Protein AF-A0A3D2V143-F1 (afdb_monomer)

Secondary structure (DSSP, 8-state):
--HHHHHHHHHHHHHHHHHHHHHHHHHHHHHHHHHHHHHHHS-TTS-HHHHHHHHHHHHHHHHHHHHHHHHHHHHHHHHH-HHHHHHHHHHHHHHHHHHHHHHHHTT-HHHHHHHHHHHT-

Sequence (121 aa):
MSTMEKAARKKALWVVFLTVFIDLLGFGLVLPLLPIYAKEFTSPDIDPGMIGLQLGLLMASFSAMQFIFAPFWGRISDRIGRRPVIMVGLAGSVGFYALFGWATVQKSLTLLFVARIGAGI

Solvent-accessible surface area (backbone atoms only — not comparable to full-atom values): 6487 Å² total; per-residue (Å²): 134,57,76,66,58,55,53,53,50,52,52,53,50,50,52,54,50,51,52,53,50,51,51,52,48,54,55,58,58,46,61,70,46,48,65,53,46,46,64,74,65,48,62,95,86,61,59,72,68,59,53,52,50,52,55,51,49,48,54,47,41,21,55,50,30,32,64,64,29,48,63,54,52,50,57,48,23,73,72,77,37,58,68,65,48,51,52,52,50,52,54,48,42,52,52,20,52,51,41,34,54,51,18,58,77,68,64,36,68,68,44,40,46,53,18,33,39,56,54,17,90

pLDDT: mean 79.81, std 7.35, range [57.5, 91.31]

Foldseek 3Di:
DDPVVVVVVVVVVVLVVVLVVVVVVLVVVVVVVLVVLLVVLDDPPDDPVVSVVLVVVLVVLLVVLLVVCVVVLVVVCVVVHVVVSSVVLVVQLVVLSVQCVVCSVVSHSVSSSVSSNSNSD

Nearest PDB structures (foldseek):
  5c65-assembly1_A  TM=7.853E-01  e=1.457E-01  Homo sapiens
  7wsn-assembly1_A  TM=8.289E-01  e=1.635E-01  Homo sapiens
  5c65-assembly2_B  TM=8.551E-01  e=3.469E-01  Homo sapiens
  7spt-assembly1_A  TM=6.810E-01  e=1.836E-01  Homo sapiens
  2o42-assembly1_A  TM=2.709E-01  e=7.887E+00  Myxoma virus

Mean predicted aligned error: 7.74 Å

Radius of gyration: 17.71 Å; Cα contacts (8 Å, |Δi|>4): 65; chains: 1; bounding box: 36×24×60 Å

Structure (mmCIF, N/CA/C/O backbone):
data_AF-A0A3D2V143-F1
#
_entry.id   AF-A0A3D2V143-F1
#
loop_
_atom_site.group_PDB
_atom_site.id
_atom_site.type_symbol
_atom_site.label_atom_id
_atom_site.label_alt_id
_atom_site.label_comp_id
_atom_site.label_asym_id
_atom_site.label_entity_id
_atom_site.label_seq_id
_atom_site.pdbx_PDB_ins_code
_atom_site.Cartn_x
_atom_site.Cartn_y
_atom_site.Cartn_z
_atom_site.occupancy
_atom_site.B_iso_or_equiv
_atom_site.auth_seq_id
_atom_site.auth_comp_id
_atom_site.auth_asym_id
_atom_site.auth_atom_id
_atom_site.pdbx_PDB_model_num
ATOM 1 N N . MET A 1 1 ? -9.819 -0.784 35.172 1.00 57.50 1 MET A N 1
ATOM 2 C CA . MET A 1 1 ? -9.878 -1.528 33.894 1.00 57.50 1 MET A CA 1
ATOM 3 C C . MET A 1 1 ? -10.201 -2.982 34.184 1.00 57.50 1 MET A C 1
ATOM 5 O O . MET A 1 1 ? -9.418 -3.641 34.865 1.00 57.50 1 MET A O 1
ATOM 9 N N . SER A 1 2 ? -11.354 -3.457 33.723 1.00 73.88 2 SER A N 1
ATOM 10 C CA . SER A 1 2 ? -11.809 -4.834 33.937 1.00 73.88 2 SER A CA 1
ATOM 11 C C . SER A 1 2 ? -10.959 -5.830 33.131 1.00 73.88 2 SER A C 1
ATOM 13 O O . SER A 1 2 ? -10.342 -5.487 32.119 1.00 73.88 2 SER A O 1
ATOM 15 N N . THR A 1 3 ? -10.902 -7.088 33.566 1.00 74.12 3 THR A N 1
ATOM 16 C CA . THR A 1 3 ? -10.227 -8.188 32.845 1.00 74.12 3 THR A CA 1
ATOM 17 C C . THR A 1 3 ? -10.723 -8.342 31.400 1.00 74.12 3 THR A C 1
ATOM 19 O O . THR A 1 3 ? -9.931 -8.649 30.506 1.00 74.12 3 THR A O 1
ATOM 22 N N . MET A 1 4 ? -11.998 -8.033 31.150 1.00 67.06 4 MET A N 1
ATOM 23 C CA . MET A 1 4 ? -12.631 -8.035 29.826 1.00 67.06 4 MET A CA 1
ATOM 24 C C . MET A 1 4 ? -12.036 -6.974 28.879 1.00 67.06 4 MET A C 1
ATOM 26 O O . MET A 1 4 ? -11.744 -7.275 27.719 1.00 67.06 4 MET A O 1
ATOM 30 N N . GLU A 1 5 ? -11.761 -5.760 29.370 1.00 68.44 5 GLU A N 1
ATOM 31 C CA . GLU A 1 5 ? -11.143 -4.684 28.571 1.00 68.44 5 GLU A CA 1
ATOM 32 C C . GLU A 1 5 ? -9.707 -5.028 28.154 1.00 68.44 5 GLU A C 1
ATOM 34 O O . GLU A 1 5 ? -9.294 -4.762 27.021 1.00 68.44 5 GLU A O 1
ATOM 39 N N . LYS A 1 6 ? -8.939 -5.676 29.042 1.00 68.00 6 LYS A N 1
ATOM 40 C CA . LYS A 1 6 ? -7.573 -6.130 28.733 1.00 68.00 6 LYS A CA 1
ATOM 41 C C . LYS A 1 6 ? -7.568 -7.187 27.624 1.00 68.00 6 LYS A C 1
ATOM 43 O O . LYS A 1 6 ? -6.741 -7.112 26.713 1.00 68.00 6 LYS A O 1
ATOM 48 N N . ALA A 1 7 ? -8.500 -8.141 27.665 1.00 67.50 7 ALA A N 1
ATOM 49 C CA . ALA A 1 7 ? -8.621 -9.189 26.653 1.00 67.50 7 ALA A CA 1
ATOM 50 C C . ALA A 1 7 ? -9.017 -8.628 25.274 1.00 67.50 7 ALA A C 1
ATOM 52 O O . ALA A 1 7 ? -8.423 -9.008 24.261 1.00 67.50 7 ALA A O 1
ATOM 53 N N . ALA A 1 8 ? -9.964 -7.684 25.224 1.00 69.38 8 ALA A N 1
ATOM 54 C CA . ALA A 1 8 ? -10.372 -7.024 23.982 1.00 69.38 8 ALA A CA 1
ATOM 55 C C . ALA A 1 8 ? -9.231 -6.202 23.356 1.00 69.38 8 ALA A C 1
ATOM 57 O O . ALA A 1 8 ? -8.982 -6.306 22.153 1.00 69.38 8 ALA A O 1
ATOM 58 N N . ARG A 1 9 ? -8.473 -5.458 24.175 1.00 77.88 9 ARG A N 1
ATOM 59 C CA . ARG A 1 9 ? -7.293 -4.702 23.726 1.00 77.88 9 ARG A CA 1
ATOM 60 C C . ARG A 1 9 ? -6.189 -5.615 23.192 1.00 77.88 9 ARG A C 1
ATOM 62 O O . ARG A 1 9 ? -5.621 -5.310 22.149 1.00 77.88 9 ARG A O 1
ATOM 69 N N . LYS A 1 10 ? -5.926 -6.752 23.850 1.00 80.62 10 LYS A N 1
ATOM 70 C CA . LYS A 1 10 ? -4.956 -7.758 23.378 1.00 80.62 10 LYS A CA 1
ATOM 71 C C . LYS A 1 10 ? -5.355 -8.315 22.008 1.00 80.62 10 LYS A C 1
ATOM 73 O O . LYS A 1 10 ? -4.509 -8.384 21.125 1.00 80.62 10 LYS A O 1
ATOM 78 N N . LYS A 1 11 ? -6.638 -8.648 21.802 1.00 78.38 11 LYS A N 1
ATOM 79 C CA . LYS A 1 11 ? -7.152 -9.103 20.496 1.00 78.38 11 LYS A CA 1
ATOM 80 C C . LYS A 1 11 ? -6.990 -8.039 19.406 1.00 78.38 11 LYS A C 1
ATOM 82 O O . LYS A 1 11 ? -6.547 -8.367 18.315 1.00 78.38 11 LYS A O 1
ATOM 87 N N . ALA A 1 12 ? -7.309 -6.776 19.695 1.00 78.75 12 ALA A N 1
ATOM 88 C CA . ALA A 1 12 ? -7.147 -5.687 18.730 1.00 78.75 12 ALA A CA 1
ATOM 89 C C . ALA A 1 12 ? -5.675 -5.460 18.345 1.00 78.75 12 ALA A C 1
ATOM 91 O O . ALA A 1 12 ? -5.377 -5.292 17.167 1.00 78.75 12 ALA A O 1
ATOM 92 N N . LEU A 1 13 ? -4.759 -5.514 19.321 1.00 83.06 13 LEU A N 1
ATOM 93 C CA . LEU A 1 13 ? -3.320 -5.413 19.067 1.00 83.06 13 LEU A CA 1
ATOM 94 C C . LEU A 1 13 ? -2.819 -6.549 18.172 1.00 83.06 13 LEU A C 1
ATOM 96 O O . LEU A 1 13 ? -2.051 -6.295 17.254 1.00 83.06 13 LEU A O 1
ATOM 100 N N . TRP A 1 14 ? -3.283 -7.778 18.414 1.00 84.38 14 TRP A N 1
ATOM 101 C CA . TRP A 1 14 ? -2.935 -8.932 17.587 1.00 84.38 14 TRP A CA 1
ATOM 102 C C . TRP A 1 14 ? -3.401 -8.786 16.143 1.00 84.38 14 TRP A C 1
ATOM 104 O O . TRP A 1 14 ? -2.638 -9.107 15.242 1.00 84.38 14 TRP A O 1
ATOM 114 N N . VAL A 1 15 ? -4.617 -8.281 15.917 1.00 81.31 15 VAL A N 1
ATOM 115 C CA . VAL A 1 15 ? -5.120 -8.038 14.557 1.00 81.31 15 VAL A CA 1
ATOM 116 C C . VAL A 1 15 ? -4.253 -7.004 13.844 1.00 81.31 15 VAL A C 1
ATOM 118 O O . VAL A 1 15 ? -3.767 -7.284 12.759 1.00 81.31 15 VAL A O 1
ATOM 121 N N . VAL A 1 16 ? -3.996 -5.851 14.474 1.00 82.38 16 VAL A N 1
ATOM 122 C CA . VAL A 1 16 ? -3.144 -4.800 13.886 1.00 82.38 16 VAL A CA 1
ATOM 123 C C . VAL A 1 16 ? -1.735 -5.322 13.611 1.00 82.38 16 VAL A C 1
ATOM 125 O O . VAL A 1 16 ? -1.191 -5.074 12.541 1.00 82.38 16 VAL A O 1
ATOM 128 N N . PHE A 1 17 ? -1.159 -6.071 14.553 1.00 86.38 17 PHE A N 1
ATOM 129 C CA . PHE A 1 17 ? 0.148 -6.693 14.382 1.00 86.38 17 PHE A CA 1
ATOM 130 C C . PHE A 1 17 ? 0.168 -7.632 13.175 1.00 86.38 17 PHE A C 1
ATOM 132 O O . PHE A 1 17 ? 1.063 -7.522 12.346 1.00 86.38 17 PHE A O 1
ATOM 139 N N . LEU A 1 18 ? -0.824 -8.521 13.055 1.00 85.00 18 LEU A N 1
ATOM 140 C CA . LEU A 1 18 ? -0.899 -9.473 11.950 1.00 85.00 18 LEU A CA 1
ATOM 141 C C . LEU A 1 18 ? -1.064 -8.755 10.605 1.00 85.00 18 LEU A C 1
ATOM 143 O O . LEU A 1 18 ? -0.402 -9.126 9.644 1.00 85.00 18 LEU A O 1
ATOM 147 N N . THR A 1 19 ? -1.899 -7.714 10.547 1.00 80.75 19 THR A N 1
ATOM 148 C CA . THR A 1 19 ? -2.080 -6.891 9.342 1.00 80.75 19 THR A CA 1
ATOM 149 C C . THR A 1 19 ? -0.763 -6.254 8.913 1.00 80.75 19 THR A C 1
ATOM 151 O O . THR A 1 19 ? -0.316 -6.477 7.795 1.00 80.75 19 THR A O 1
ATOM 154 N N . VAL A 1 20 ? -0.093 -5.539 9.822 1.00 83.69 20 VAL A N 1
ATOM 155 C CA . VAL A 1 20 ? 1.183 -4.871 9.523 1.00 83.69 20 VAL A CA 1
ATOM 156 C C . VAL A 1 20 ? 2.267 -5.885 9.154 1.00 83.69 20 VAL A C 1
ATOM 158 O O . VAL A 1 20 ? 3.076 -5.632 8.267 1.00 83.69 20 VAL A O 1
ATOM 161 N N . PHE A 1 21 ? 2.279 -7.051 9.801 1.00 86.06 21 PHE A N 1
ATOM 162 C CA . PHE A 1 21 ? 3.199 -8.136 9.479 1.00 86.06 21 PHE A CA 1
ATOM 163 C C . PHE A 1 21 ? 2.983 -8.675 8.059 1.00 86.06 21 PHE A C 1
ATOM 165 O O . PHE A 1 21 ? 3.951 -8.834 7.318 1.00 86.06 21 PHE A O 1
ATOM 172 N N . ILE A 1 22 ? 1.731 -8.920 7.663 1.00 82.62 22 ILE A N 1
ATOM 173 C CA . ILE A 1 22 ? 1.387 -9.364 6.306 1.00 82.62 22 ILE A CA 1
ATOM 174 C C . ILE A 1 22 ? 1.768 -8.292 5.278 1.00 82.62 22 ILE A C 1
ATOM 176 O O . ILE A 1 22 ? 2.338 -8.634 4.244 1.00 82.62 22 ILE A O 1
ATOM 180 N N . ASP A 1 23 ? 1.533 -7.012 5.570 1.00 79.75 23 ASP A N 1
ATOM 181 C CA . ASP A 1 23 ? 1.911 -5.914 4.674 1.00 79.75 23 ASP A CA 1
ATOM 182 C C . ASP A 1 23 ? 3.432 -5.809 4.498 1.00 79.75 23 ASP A C 1
ATOM 184 O O . ASP A 1 23 ? 3.921 -5.684 3.374 1.00 79.75 23 ASP A O 1
ATOM 188 N N . LEU A 1 24 ? 4.199 -5.928 5.586 1.00 84.56 24 LEU A N 1
ATOM 189 C CA . LEU A 1 24 ? 5.664 -5.948 5.539 1.00 84.56 24 LEU A CA 1
ATOM 190 C C . LEU A 1 24 ? 6.193 -7.161 4.768 1.00 84.56 24 LEU A C 1
ATOM 192 O O . LEU A 1 24 ? 7.147 -7.024 4.001 1.00 84.56 24 LEU A O 1
ATOM 196 N N . LEU A 1 25 ? 5.572 -8.332 4.934 1.00 85.56 25 LEU A N 1
ATOM 197 C CA . LEU A 1 25 ? 5.908 -9.526 4.160 1.00 85.56 25 LEU A CA 1
ATOM 198 C C . LEU A 1 25 ? 5.610 -9.338 2.672 1.00 85.56 25 LEU A C 1
ATOM 200 O O . LEU A 1 25 ? 6.472 -9.628 1.848 1.00 85.56 25 LEU A O 1
ATOM 204 N N . GLY A 1 26 ? 4.426 -8.837 2.316 1.00 78.44 26 GLY A N 1
ATOM 205 C CA . GLY A 1 26 ? 4.044 -8.575 0.928 1.00 78.44 26 GLY A CA 1
ATOM 206 C C . GLY A 1 26 ? 4.987 -7.573 0.268 1.00 78.44 26 GLY A C 1
ATOM 207 O O . GLY A 1 26 ? 5.532 -7.835 -0.804 1.00 78.44 26 GLY A O 1
ATOM 208 N N . PHE A 1 27 ? 5.271 -6.461 0.945 1.00 77.12 27 PHE A N 1
ATOM 209 C CA . PHE A 1 27 ? 6.247 -5.479 0.484 1.00 77.12 27 PHE A CA 1
ATOM 210 C C . PHE A 1 27 ? 7.648 -6.090 0.313 1.00 77.12 27 PHE A C 1
ATOM 212 O O . PHE A 1 27 ? 8.273 -5.911 -0.736 1.00 77.12 27 PHE A O 1
ATOM 219 N N . GLY A 1 28 ? 8.114 -6.853 1.307 1.00 83.50 28 GLY A N 1
ATOM 220 C CA . GLY A 1 28 ? 9.423 -7.506 1.307 1.00 83.50 28 GLY A CA 1
ATOM 221 C C . GLY A 1 28 ? 9.581 -8.568 0.220 1.00 83.50 28 GLY A C 1
ATOM 222 O O . GLY A 1 28 ? 10.650 -8.668 -0.373 1.00 83.50 28 GLY A O 1
ATOM 223 N N . LEU A 1 29 ? 8.520 -9.315 -0.095 1.00 83.06 29 LEU A N 1
ATOM 224 C CA . LEU A 1 29 ? 8.509 -10.307 -1.175 1.00 83.06 29 LEU A CA 1
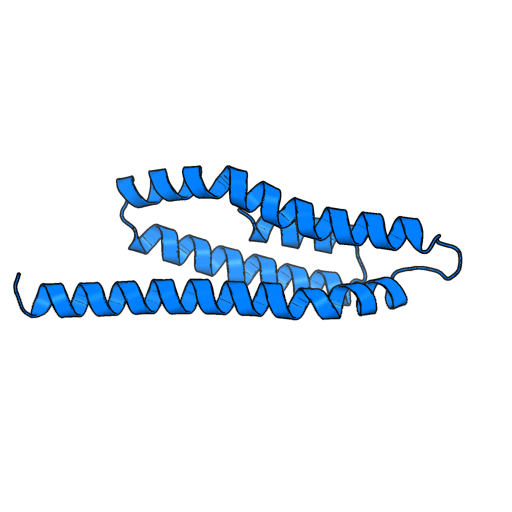ATOM 225 C C . LEU A 1 29 ? 8.540 -9.667 -2.560 1.00 83.06 29 LEU A C 1
ATOM 227 O O . LEU A 1 29 ? 9.116 -10.231 -3.485 1.00 83.06 29 LEU A O 1
ATOM 231 N N . VAL A 1 30 ? 7.951 -8.485 -2.727 1.00 77.75 30 VAL A N 1
ATOM 232 C CA . VAL A 1 30 ? 7.932 -7.828 -4.035 1.00 77.75 30 VAL A CA 1
ATOM 233 C C . VAL A 1 30 ? 9.299 -7.240 -4.408 1.00 77.75 30 VAL A C 1
ATOM 235 O O . VAL A 1 30 ? 9.643 -7.237 -5.587 1.00 77.75 30 VAL A O 1
ATOM 238 N N . LEU A 1 31 ? 10.102 -6.784 -3.440 1.00 78.44 31 LEU A N 1
ATOM 239 C CA . LEU A 1 31 ? 11.442 -6.232 -3.698 1.00 78.44 31 LEU A CA 1
ATOM 240 C C . LEU A 1 31 ? 12.352 -7.142 -4.551 1.00 78.44 31 LEU A C 1
ATOM 242 O O . LEU A 1 31 ? 12.887 -6.640 -5.536 1.00 78.44 31 LEU A O 1
ATOM 246 N N . PRO A 1 32 ? 12.537 -8.442 -4.243 1.00 80.44 32 PRO A N 1
ATOM 247 C CA . PRO A 1 32 ? 13.333 -9.348 -5.075 1.00 80.44 32 PRO A CA 1
ATOM 248 C C . PRO A 1 32 ? 12.620 -9.777 -6.364 1.00 80.44 32 PRO A C 1
ATOM 250 O O . PRO A 1 32 ? 13.288 -10.097 -7.344 1.00 80.44 32 PRO A O 1
ATOM 253 N N . LEU A 1 33 ? 11.284 -9.766 -6.395 1.00 76.50 33 LEU A N 1
ATOM 254 C CA . LEU A 1 33 ? 10.514 -10.139 -7.585 1.00 76.50 33 LEU A CA 1
ATOM 255 C C . LEU A 1 33 ? 10.611 -9.085 -8.692 1.00 76.50 33 LEU A C 1
ATOM 257 O O . LEU A 1 33 ? 10.677 -9.421 -9.867 1.00 76.50 33 LEU A O 1
ATOM 261 N N . LEU A 1 34 ? 10.680 -7.806 -8.334 1.00 72.62 34 LEU A N 1
ATOM 262 C CA . LEU A 1 34 ? 10.766 -6.713 -9.299 1.00 72.62 34 LEU A CA 1
ATOM 263 C C . LEU A 1 34 ? 11.980 -6.739 -10.235 1.00 72.62 34 LEU A C 1
ATOM 265 O O . LEU A 1 34 ? 11.772 -6.576 -11.434 1.00 72.62 34 LEU A O 1
ATOM 269 N N . PRO A 1 35 ? 13.226 -6.954 -9.776 1.00 71.50 35 PRO A N 1
ATOM 270 C CA . PRO A 1 35 ? 14.366 -7.093 -10.679 1.00 71.50 35 PRO A CA 1
ATOM 271 C C . PRO A 1 35 ? 14.304 -8.373 -11.527 1.00 71.50 35 PRO A C 1
ATOM 273 O O . PRO A 1 35 ? 14.850 -8.387 -12.629 1.00 71.50 35 PRO A O 1
ATOM 276 N N . ILE A 1 36 ? 13.632 -9.432 -11.057 1.00 74.25 36 ILE A N 1
ATOM 277 C CA . ILE A 1 36 ? 13.369 -10.642 -11.859 1.00 74.25 36 ILE A CA 1
ATOM 278 C C . ILE A 1 36 ? 12.391 -10.299 -12.990 1.00 74.25 36 ILE A C 1
ATOM 280 O O . ILE A 1 36 ? 12.6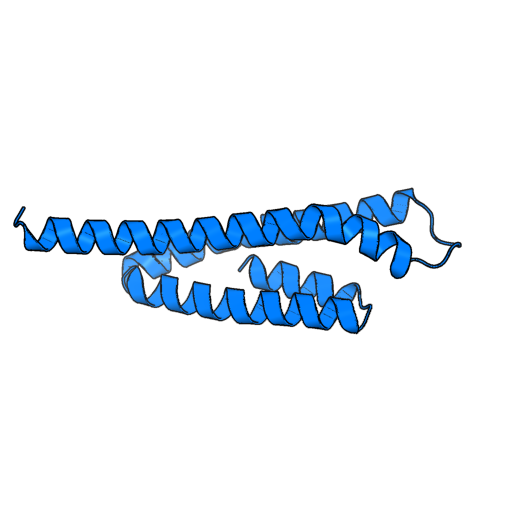74 -10.546 -14.158 1.00 74.25 36 ILE A O 1
ATOM 284 N N . TYR A 1 37 ? 11.294 -9.629 -12.655 1.00 69.94 37 TYR A N 1
ATOM 285 C CA . TYR A 1 37 ? 10.284 -9.172 -13.602 1.00 69.94 37 TYR A CA 1
ATOM 286 C C . TYR A 1 37 ? 10.797 -8.129 -14.579 1.00 69.94 37 TYR A C 1
ATOM 288 O O . TYR A 1 37 ? 10.454 -8.181 -15.750 1.00 69.94 37 TYR A O 1
ATOM 296 N N . ALA A 1 38 ? 11.670 -7.227 -14.148 1.00 68.06 38 ALA A N 1
ATOM 297 C CA . ALA A 1 38 ? 12.367 -6.341 -15.060 1.00 68.06 38 ALA A CA 1
ATOM 298 C C . ALA A 1 38 ? 13.130 -7.147 -16.120 1.00 68.06 38 ALA A C 1
ATOM 300 O O . ALA A 1 38 ? 12.967 -6.899 -17.304 1.00 68.06 38 ALA A O 1
ATOM 301 N N . LYS A 1 39 ? 13.885 -8.184 -15.753 1.00 67.44 39 LYS A N 1
ATOM 302 C CA . LYS A 1 39 ? 14.570 -9.010 -16.764 1.00 67.44 39 LYS A CA 1
ATOM 303 C C . LYS A 1 39 ? 13.610 -9.731 -17.718 1.00 67.44 39 LYS A C 1
ATOM 305 O O . LYS A 1 39 ? 13.973 -9.959 -18.863 1.00 67.44 39 LYS A O 1
ATOM 310 N N . GLU A 1 40 ? 12.408 -10.081 -17.264 1.00 67.19 40 GLU A N 1
ATOM 311 C CA . GLU A 1 40 ? 11.411 -10.799 -18.073 1.00 67.19 40 GLU A CA 1
ATOM 312 C C . GLU A 1 40 ? 10.471 -9.901 -18.893 1.00 67.19 40 GLU A C 1
ATOM 314 O O . GLU A 1 40 ? 9.915 -10.359 -19.894 1.00 67.19 40 GLU A O 1
ATOM 319 N N . PHE A 1 41 ? 10.247 -8.657 -18.461 1.00 61.91 41 PHE A N 1
ATOM 320 C CA . PHE A 1 41 ? 9.348 -7.684 -19.098 1.00 61.91 41 PHE A CA 1
ATOM 321 C C . PHE A 1 41 ? 10.079 -6.681 -19.974 1.00 61.91 41 PHE A C 1
ATOM 323 O O . PHE A 1 41 ? 9.436 -5.966 -20.741 1.00 61.91 41 PHE A O 1
ATOM 330 N N . THR A 1 42 ? 11.404 -6.625 -19.872 1.00 61.78 42 THR A N 1
ATOM 331 C CA . THR A 1 42 ? 12.195 -5.700 -20.666 1.00 61.78 42 THR A CA 1
ATOM 332 C C . THR A 1 42 ? 12.815 -6.421 -21.857 1.00 61.78 42 THR A C 1
ATOM 334 O O . THR A 1 42 ? 13.566 -7.380 -21.691 1.00 61.78 42 THR A O 1
ATOM 337 N N . SER A 1 43 ? 12.495 -5.960 -23.068 1.00 58.06 43 SER A N 1
ATOM 338 C CA . SER A 1 43 ? 13.206 -6.361 -24.285 1.00 58.06 43 SER A CA 1
ATOM 339 C C . SER A 1 43 ? 14.698 -6.014 -24.155 1.00 58.06 43 SER A C 1
ATOM 341 O O . SER A 1 43 ? 15.018 -5.018 -23.500 1.00 58.06 43 SER A O 1
ATOM 343 N N . PRO A 1 44 ? 15.613 -6.778 -24.782 1.00 60.72 44 PRO A N 1
ATOM 344 C CA . PRO A 1 44 ? 17.061 -6.538 -24.706 1.00 60.72 44 PRO A CA 1
ATOM 345 C C . PRO A 1 44 ? 17.511 -5.127 -25.137 1.00 60.72 44 PRO A C 1
ATOM 347 O O . PRO A 1 44 ? 18.636 -4.741 -24.838 1.00 60.72 44 PRO A O 1
ATOM 350 N N . ASP A 1 45 ? 16.635 -4.355 -25.784 1.00 61.38 45 ASP A N 1
ATOM 351 C CA . ASP A 1 45 ? 16.907 -3.020 -26.327 1.00 61.38 45 ASP A CA 1
ATOM 352 C C . ASP A 1 45 ? 16.681 -1.854 -25.340 1.00 61.38 45 ASP A C 1
ATOM 354 O O . ASP A 1 45 ? 16.880 -0.697 -25.706 1.00 61.38 45 ASP A O 1
ATOM 358 N N . ILE A 1 46 ? 16.222 -2.108 -24.108 1.00 66.69 46 ILE A N 1
ATOM 359 C CA . ILE A 1 46 ? 15.937 -1.037 -23.136 1.00 66.69 46 ILE A CA 1
ATOM 360 C C . ILE A 1 46 ? 17.143 -0.792 -22.230 1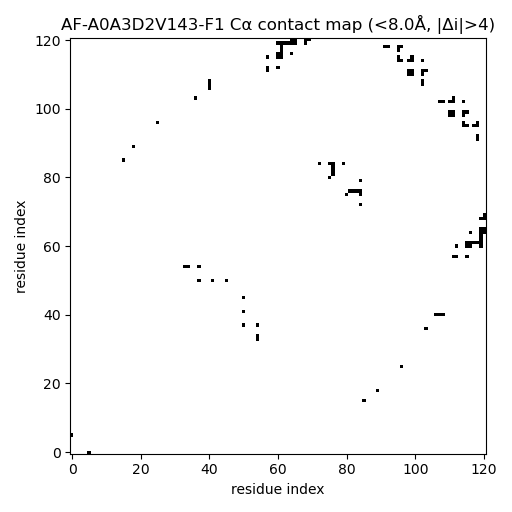.00 66.69 46 ILE A C 1
ATOM 362 O O . ILE A 1 46 ? 17.680 -1.709 -21.607 1.00 66.69 46 ILE A O 1
ATOM 366 N N . ASP A 1 47 ? 17.499 0.484 -22.084 1.00 73.25 47 ASP A N 1
ATOM 367 C CA . ASP A 1 47 ? 18.577 0.929 -21.211 1.00 73.25 47 ASP A CA 1
ATOM 368 C C . ASP A 1 47 ? 18.401 0.442 -19.757 1.00 73.25 47 ASP A C 1
ATOM 370 O O . ASP A 1 47 ? 17.371 0.721 -19.125 1.00 73.25 47 ASP A O 1
ATOM 374 N N . PRO A 1 48 ? 19.434 -0.176 -19.151 1.00 69.19 48 PRO A N 1
ATOM 375 C CA . PRO A 1 48 ? 19.415 -0.596 -17.748 1.00 69.19 48 PRO A CA 1
ATOM 376 C C . PRO A 1 48 ? 19.076 0.538 -16.767 1.00 69.19 48 PRO A C 1
ATOM 378 O O . PRO A 1 48 ? 18.476 0.303 -15.716 1.00 69.19 48 PRO A O 1
ATOM 381 N N . GLY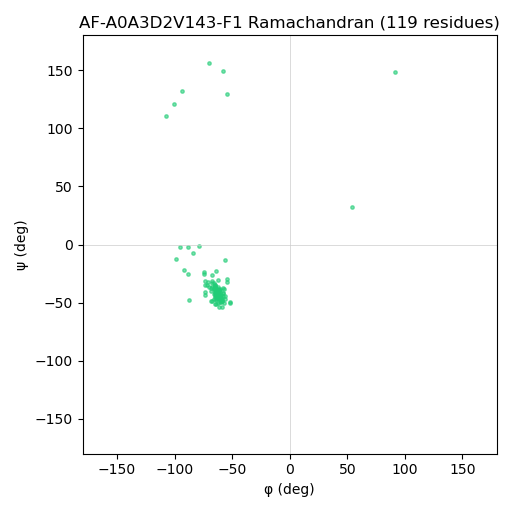 A 1 49 ? 19.421 1.784 -17.115 1.00 74.19 49 GLY A N 1
ATOM 382 C CA . GLY A 1 49 ? 19.074 2.969 -16.328 1.00 74.19 49 GLY A CA 1
ATOM 383 C C . GLY A 1 49 ? 17.570 3.267 -16.303 1.00 74.19 49 GLY A C 1
ATOM 384 O O . GLY A 1 49 ? 17.036 3.651 -15.261 1.00 74.19 49 GLY A O 1
ATOM 385 N N . MET A 1 50 ? 16.864 3.027 -17.412 1.00 74.00 50 MET A N 1
ATOM 386 C CA . MET A 1 50 ? 15.416 3.238 -17.514 1.00 74.00 50 MET A CA 1
ATOM 387 C C . MET A 1 50 ? 14.645 2.211 -16.679 1.00 74.00 50 MET A C 1
ATOM 389 O O . MET A 1 50 ? 13.661 2.547 -16.021 1.00 74.00 50 MET A O 1
ATOM 393 N N . ILE A 1 51 ? 15.142 0.971 -16.643 1.00 75.06 51 ILE A N 1
ATOM 394 C CA . ILE A 1 51 ? 14.612 -0.098 -15.792 1.00 75.06 51 ILE A CA 1
ATOM 395 C C . ILE A 1 51 ? 14.712 0.306 -14.317 1.00 75.06 51 ILE A C 1
ATOM 397 O O . ILE A 1 51 ? 13.724 0.247 -13.587 1.00 75.06 51 ILE A O 1
ATOM 401 N N . GLY A 1 52 ? 15.890 0.766 -13.880 1.00 77.69 52 GLY A N 1
ATOM 402 C CA . GLY A 1 52 ? 16.100 1.224 -12.505 1.00 77.69 52 GLY A CA 1
ATOM 403 C C . GLY A 1 52 ? 15.152 2.360 -12.111 1.00 77.69 52 GLY A C 1
ATOM 404 O O . GLY A 1 52 ? 14.567 2.325 -11.027 1.00 77.69 52 GLY A O 1
ATOM 405 N N . LEU A 1 53 ? 14.934 3.323 -13.013 1.00 82.12 53 LEU A N 1
ATOM 406 C CA . LEU A 1 53 ? 13.992 4.423 -12.803 1.00 82.12 53 LEU A CA 1
ATOM 407 C C . LEU A 1 53 ? 12.549 3.920 -12.644 1.00 82.12 53 LEU A C 1
ATOM 409 O O . LEU A 1 53 ? 11.859 4.339 -11.718 1.00 82.12 53 LEU A O 1
ATOM 413 N N . GLN A 1 54 ? 12.092 3.007 -13.505 1.00 79.25 54 GLN A N 1
ATOM 414 C CA . GLN A 1 54 ? 10.735 2.452 -13.439 1.00 79.25 54 GLN A CA 1
ATOM 415 C C . GLN A 1 54 ? 10.495 1.668 -12.147 1.00 79.25 54 GLN A C 1
ATOM 417 O O . GLN A 1 54 ? 9.458 1.842 -11.506 1.00 79.25 54 GLN A O 1
ATOM 422 N N . LEU A 1 55 ? 11.462 0.849 -11.725 1.00 79.69 55 LEU A N 1
ATOM 423 C CA . LEU A 1 55 ? 11.382 0.119 -10.460 1.00 79.69 55 LEU A CA 1
ATOM 424 C C . LEU A 1 55 ? 11.369 1.072 -9.259 1.00 79.69 55 LEU A C 1
ATOM 426 O O . LEU A 1 55 ? 10.574 0.894 -8.334 1.00 79.69 55 LEU A O 1
ATOM 430 N N . GLY A 1 56 ? 12.207 2.111 -9.294 1.00 84.25 56 GLY A N 1
ATOM 431 C CA . GLY A 1 56 ? 12.225 3.165 -8.283 1.00 84.25 56 GLY A CA 1
ATOM 432 C C . GLY A 1 56 ? 10.892 3.908 -8.201 1.00 84.25 56 GLY A C 1
ATOM 433 O O . GLY A 1 56 ? 10.360 4.091 -7.108 1.00 84.25 56 GLY A O 1
ATOM 434 N N . LEU A 1 57 ? 10.304 4.263 -9.346 1.00 85.56 57 LEU A N 1
ATOM 435 C CA . LEU A 1 57 ? 8.990 4.905 -9.428 1.00 85.56 57 LEU A CA 1
ATOM 436 C C . LEU A 1 57 ? 7.871 4.004 -8.902 1.00 85.56 57 LEU A C 1
ATOM 438 O O . LEU A 1 57 ? 6.982 4.495 -8.215 1.00 85.56 57 LEU A O 1
ATOM 442 N N . LEU A 1 58 ? 7.930 2.699 -9.167 1.00 83.50 58 LEU A N 1
ATOM 443 C CA . LEU A 1 58 ? 6.953 1.732 -8.666 1.00 83.50 58 LEU A CA 1
ATOM 444 C C . LEU A 1 58 ? 7.001 1.601 -7.132 1.00 83.50 58 LEU A C 1
ATOM 446 O O . LEU A 1 58 ? 5.968 1.455 -6.472 1.00 83.50 58 LEU A O 1
ATOM 450 N N . MET A 1 59 ? 8.199 1.665 -6.544 1.00 82.62 59 MET A N 1
ATOM 451 C CA . MET A 1 59 ? 8.366 1.730 -5.088 1.00 82.62 59 MET A CA 1
ATOM 452 C C . MET A 1 59 ? 7.872 3.063 -4.532 1.00 82.62 59 MET A C 1
ATOM 454 O O . MET A 1 59 ? 7.079 3.084 -3.588 1.00 82.62 59 MET A O 1
ATOM 458 N N . ALA A 1 60 ? 8.293 4.167 -5.147 1.00 87.94 60 ALA A N 1
ATOM 459 C CA . ALA A 1 60 ? 7.926 5.508 -4.726 1.00 87.94 60 ALA A CA 1
ATOM 460 C C . ALA A 1 60 ? 6.411 5.731 -4.785 1.00 87.94 60 ALA A C 1
ATOM 462 O O . ALA A 1 60 ? 5.863 6.344 -3.874 1.00 87.94 60 ALA A O 1
ATOM 463 N N . SER A 1 61 ? 5.713 5.195 -5.793 1.00 88.38 61 SER A N 1
ATOM 464 C CA . SER A 1 61 ? 4.263 5.354 -5.926 1.00 88.38 61 SER A CA 1
ATOM 465 C C . SER A 1 61 ? 3.499 4.714 -4.770 1.00 88.38 61 SER A C 1
ATOM 467 O O . SER A 1 61 ? 2.552 5.314 -4.272 1.00 88.38 61 SER A O 1
ATOM 469 N N . PHE A 1 62 ? 3.925 3.535 -4.301 1.00 85.38 62 PHE A N 1
ATOM 470 C CA . PHE A 1 62 ? 3.313 2.889 -3.135 1.00 85.38 62 PHE A CA 1
ATOM 471 C C . PHE A 1 62 ? 3.509 3.736 -1.869 1.00 85.38 62 PHE A C 1
ATOM 473 O O . PHE A 1 62 ? 2.539 4.072 -1.195 1.00 85.38 62 PHE A O 1
ATOM 480 N N . SER A 1 63 ? 4.748 4.146 -1.580 1.00 87.69 63 SER A N 1
ATOM 481 C CA . SER A 1 63 ? 5.049 4.962 -0.397 1.00 87.69 63 SER A CA 1
ATOM 482 C C . SER A 1 63 ? 4.396 6.345 -0.448 1.00 87.69 63 SER A C 1
ATOM 484 O O . SER A 1 63 ? 3.961 6.849 0.584 1.00 87.69 63 SER A O 1
ATOM 486 N N . ALA A 1 64 ? 4.287 6.951 -1.633 1.00 90.56 64 ALA A N 1
ATOM 487 C CA . ALA A 1 64 ? 3.608 8.228 -1.827 1.00 90.56 64 ALA A CA 1
ATOM 488 C C . ALA A 1 64 ? 2.109 8.116 -1.524 1.00 90.56 64 ALA A C 1
ATOM 490 O O . ALA A 1 64 ? 1.574 8.950 -0.795 1.00 90.56 64 ALA A O 1
ATOM 491 N N . MET A 1 65 ? 1.443 7.068 -2.020 1.00 89.69 65 MET A N 1
ATOM 492 C CA . MET A 1 65 ? 0.033 6.827 -1.702 1.00 89.69 65 MET A CA 1
ATOM 493 C C . MET A 1 65 ? -0.157 6.552 -0.214 1.00 89.69 65 MET A C 1
ATOM 495 O O . MET A 1 65 ? -0.996 7.200 0.407 1.00 89.69 65 MET A O 1
ATOM 499 N N . GLN A 1 66 ? 0.698 5.721 0.388 1.00 86.50 66 GLN A N 1
ATOM 500 C CA . GLN A 1 66 ? 0.629 5.435 1.820 1.00 86.50 66 GLN A CA 1
ATOM 501 C C . GLN A 1 66 ? 0.812 6.705 2.656 1.00 86.50 66 GLN A C 1
ATOM 503 O O . GLN A 1 66 ? 0.096 6.914 3.628 1.00 86.50 66 GLN A O 1
ATOM 508 N N . PHE A 1 67 ? 1.719 7.597 2.260 1.00 88.81 67 PHE A N 1
ATOM 509 C CA . PHE A 1 67 ? 1.922 8.878 2.932 1.00 88.81 67 PHE A CA 1
ATOM 510 C C . PHE A 1 67 ? 0.695 9.800 2.838 1.00 88.81 67 PHE A C 1
ATOM 512 O O . PHE A 1 67 ? 0.324 10.433 3.827 1.00 88.81 67 PHE A O 1
ATOM 519 N N . ILE A 1 68 ? 0.041 9.855 1.674 1.00 91.31 68 ILE A N 1
ATOM 520 C CA . ILE A 1 68 ? -1.136 10.703 1.438 1.00 91.31 68 ILE A CA 1
ATOM 521 C C . ILE A 1 68 ? -2.379 10.143 2.147 1.00 91.31 68 ILE A C 1
ATOM 523 O O . ILE A 1 68 ? -3.130 10.896 2.772 1.00 91.31 68 ILE A O 1
ATOM 527 N N . PHE A 1 69 ? -2.599 8.829 2.079 1.00 87.50 69 PHE A N 1
ATOM 528 C CA . PHE A 1 69 ? -3.824 8.184 2.557 1.00 87.50 69 PHE A CA 1
ATOM 529 C C . PHE A 1 69 ? -3.756 7.707 4.012 1.00 87.50 69 PHE A C 1
ATOM 531 O O . PHE A 1 69 ? -4.800 7.640 4.663 1.00 87.50 69 PHE A O 1
ATOM 538 N N . ALA A 1 70 ? -2.570 7.485 4.591 1.00 85.81 70 ALA A N 1
ATOM 539 C CA . ALA A 1 70 ? -2.432 7.158 6.014 1.00 85.81 70 ALA A CA 1
ATOM 540 C C . ALA A 1 70 ? -3.152 8.148 6.957 1.00 85.81 70 ALA A C 1
ATOM 542 O O . ALA A 1 70 ? -3.918 7.691 7.814 1.00 85.81 70 ALA A O 1
ATOM 543 N N . PRO A 1 71 ? -2.992 9.486 6.837 1.00 86.44 71 PRO A N 1
ATOM 544 C CA . PRO A 1 71 ? -3.725 10.420 7.692 1.00 86.44 71 PRO A C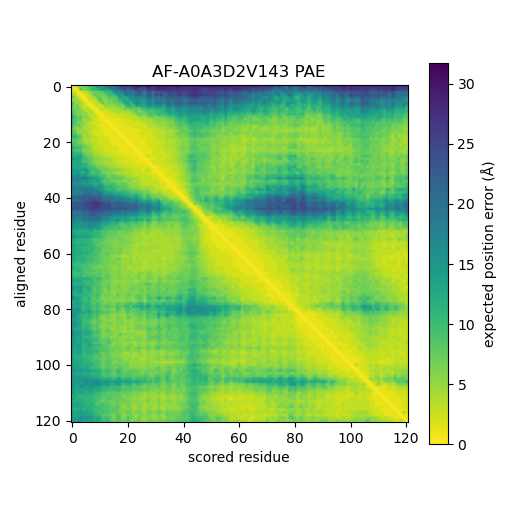A 1
ATOM 545 C C . PRO A 1 71 ? -5.232 10.418 7.406 1.00 86.44 71 PRO A C 1
ATOM 547 O O . PRO A 1 71 ? -6.025 10.624 8.328 1.00 86.44 71 PRO A O 1
ATOM 550 N N . PHE A 1 72 ? -5.648 10.165 6.162 1.00 88.62 72 PHE A N 1
ATOM 551 C CA . PHE A 1 72 ? -7.061 10.091 5.789 1.00 88.62 72 PHE A CA 1
ATOM 552 C C . PHE A 1 72 ? -7.754 8.910 6.479 1.00 88.62 72 PHE A C 1
ATOM 554 O O . PHE A 1 72 ? -8.743 9.098 7.196 1.00 88.62 72 PHE A O 1
ATOM 561 N N . TRP A 1 73 ? -7.176 7.712 6.368 1.00 84.06 73 TRP A N 1
ATOM 562 C CA . TRP A 1 73 ? -7.676 6.518 7.047 1.00 84.06 73 TRP A CA 1
ATOM 563 C C . TRP A 1 73 ? -7.575 6.609 8.562 1.00 84.06 73 TRP A C 1
ATOM 565 O O . TRP A 1 73 ? -8.484 6.147 9.248 1.00 84.06 73 TRP A O 1
ATOM 575 N N . GLY A 1 74 ? -6.537 7.257 9.097 1.00 84.38 74 GLY A N 1
ATOM 576 C CA . GLY A 1 74 ? -6.424 7.534 10.530 1.00 84.38 74 GLY A CA 1
ATOM 577 C C . GLY A 1 74 ? -7.624 8.324 11.057 1.00 84.38 74 GLY A C 1
ATOM 578 O O . GLY A 1 74 ? -8.289 7.893 11.998 1.00 84.38 74 GLY A O 1
ATOM 579 N N . ARG A 1 75 ? -7.985 9.426 10.385 1.00 87.06 75 ARG A N 1
ATOM 580 C CA . ARG A 1 75 ? -9.134 10.263 10.777 1.00 87.06 75 ARG A CA 1
ATOM 581 C C . ARG A 1 75 ? -10.470 9.535 10.663 1.00 87.06 75 ARG A C 1
ATOM 583 O O . ARG A 1 75 ? -11.342 9.733 11.507 1.00 87.06 75 ARG A O 1
ATOM 590 N N . ILE A 1 76 ? -10.648 8.716 9.625 1.00 86.81 76 ILE A N 1
ATOM 591 C CA . ILE A 1 76 ? -11.858 7.900 9.458 1.00 86.81 76 ILE A CA 1
ATOM 592 C C . ILE A 1 76 ? -11.931 6.849 10.570 1.00 86.81 76 ILE A C 1
ATOM 594 O O . ILE A 1 76 ? -12.959 6.731 11.231 1.00 86.81 76 ILE A O 1
ATOM 598 N N . SER A 1 77 ? -10.828 6.150 10.836 1.00 84.75 77 SER A N 1
ATOM 599 C CA . SER A 1 77 ? -10.705 5.123 11.878 1.00 84.75 77 SER A CA 1
ATOM 600 C C . SER A 1 77 ? -11.051 5.647 13.267 1.00 84.75 77 SER A C 1
ATOM 602 O O . SER A 1 77 ? -11.736 4.970 14.035 1.00 84.75 77 SER A O 1
ATOM 604 N N . ASP A 1 78 ? -10.664 6.885 13.567 1.00 84.75 78 ASP A N 1
ATOM 605 C CA . ASP A 1 78 ? -10.993 7.519 14.840 1.00 84.75 78 ASP A CA 1
ATOM 606 C C . ASP A 1 78 ? -12.472 7.958 14.929 1.00 84.75 78 ASP A C 1
ATOM 608 O O . ASP A 1 78 ? -13.007 8.038 16.033 1.00 84.75 78 ASP A O 1
ATOM 612 N N . ARG A 1 79 ? -13.171 8.183 13.801 1.00 88.06 79 ARG A N 1
ATOM 613 C CA . ARG A 1 79 ? -14.604 8.560 13.769 1.00 88.06 79 ARG A CA 1
ATOM 614 C C . ARG A 1 79 ? -15.570 7.377 13.767 1.00 88.06 79 ARG A C 1
ATOM 616 O O . ARG A 1 79 ? -16.540 7.396 14.514 1.00 88.06 79 ARG A O 1
ATOM 623 N N . ILE A 1 80 ? -15.347 6.379 12.909 1.00 86.25 80 ILE A N 1
ATOM 624 C CA . ILE A 1 80 ? -16.249 5.215 12.757 1.00 86.25 80 ILE A CA 1
ATOM 625 C C . ILE A 1 80 ? -15.809 4.000 13.584 1.00 86.25 80 ILE A C 1
ATOM 627 O O . ILE A 1 80 ? -16.490 2.975 13.616 1.00 86.25 80 ILE A O 1
ATOM 631 N N . GLY A 1 81 ? -14.676 4.115 14.277 1.00 79.56 81 GLY A N 1
ATOM 632 C CA . GLY A 1 81 ? -14.071 3.043 15.049 1.00 79.56 81 GLY A CA 1
ATOM 633 C C . GLY A 1 81 ? -13.069 2.226 14.233 1.00 79.56 81 GLY A C 1
ATOM 634 O O . GLY A 1 81 ? -13.205 2.003 13.031 1.00 79.56 81 GLY A O 1
ATOM 635 N N . ARG A 1 82 ? -12.045 1.725 14.930 1.00 77.62 82 ARG A N 1
ATOM 636 C CA . ARG A 1 82 ? -10.869 1.098 14.306 1.00 77.62 82 ARG A CA 1
ATOM 637 C C . ARG A 1 82 ? -11.159 -0.227 13.601 1.00 77.62 82 ARG A C 1
ATOM 639 O O . ARG A 1 82 ? -10.525 -0.554 12.606 1.00 77.62 82 ARG A O 1
ATOM 646 N N . ARG A 1 83 ? -12.112 -1.010 14.118 1.00 78.44 83 ARG A N 1
ATOM 647 C CA . ARG A 1 83 ? -12.444 -2.352 13.604 1.00 78.44 83 ARG A CA 1
ATOM 648 C C . ARG A 1 83 ? -12.935 -2.369 12.147 1.00 78.44 83 ARG A C 1
ATOM 650 O O . ARG A 1 83 ? -12.361 -3.135 11.378 1.00 78.44 83 ARG A O 1
ATOM 657 N N . PRO A 1 84 ? -13.964 -1.593 11.753 1.00 81.88 84 PRO A N 1
ATOM 658 C CA . PRO A 1 84 ? -14.445 -1.593 10.371 1.00 81.88 84 PRO A CA 1
ATOM 659 C C . PRO A 1 84 ? -13.386 -1.098 9.382 1.00 81.88 84 PRO A C 1
ATOM 661 O O . PRO A 1 84 ? -13.228 -1.705 8.329 1.00 81.88 84 PRO A O 1
ATOM 664 N N . VAL A 1 85 ? -12.597 -0.078 9.741 1.00 83.62 85 VAL A N 1
ATOM 665 C CA . VAL A 1 85 ? -11.523 0.432 8.869 1.00 83.62 85 VAL A CA 1
ATOM 666 C C . VAL A 1 85 ? -10.448 -0.618 8.613 1.00 83.62 85 VAL A C 1
ATOM 668 O O . VAL A 1 85 ? -10.062 -0.824 7.469 1.00 83.62 85 VAL A O 1
ATOM 671 N N . ILE A 1 86 ? -10.015 -1.335 9.654 1.00 80.94 86 ILE A N 1
ATOM 672 C CA . ILE A 1 86 ? -9.027 -2.412 9.505 1.00 80.94 86 ILE A CA 1
ATOM 673 C C . ILE A 1 86 ? -9.555 -3.527 8.590 1.00 80.94 86 ILE A C 1
ATOM 675 O O . ILE A 1 86 ? -8.799 -4.046 7.777 1.00 80.94 86 ILE A O 1
ATOM 679 N N . MET A 1 87 ? -10.840 -3.889 8.687 1.00 83.12 87 MET A N 1
ATOM 680 C CA . MET A 1 87 ? -11.432 -4.921 7.824 1.00 83.12 87 MET A CA 1
ATOM 681 C C . MET A 1 87 ? -11.531 -4.484 6.358 1.00 83.12 87 MET A C 1
ATOM 683 O O . MET A 1 87 ? -11.238 -5.287 5.476 1.00 83.12 87 MET A O 1
ATOM 687 N N . VAL A 1 88 ? -11.898 -3.225 6.095 1.00 85.81 88 VAL A N 1
ATOM 688 C CA . VAL A 1 88 ? -11.922 -2.669 4.731 1.00 85.81 88 VAL A CA 1
ATOM 689 C C . VAL A 1 88 ? -10.510 -2.602 4.151 1.00 85.81 88 VAL A C 1
ATOM 691 O O . VAL A 1 88 ? -10.314 -3.031 3.018 1.00 85.81 88 VAL A O 1
ATOM 694 N N . GLY A 1 89 ? -9.528 -2.151 4.939 1.00 83.19 89 GLY A N 1
ATOM 695 C CA . GLY A 1 89 ? -8.120 -2.133 4.535 1.00 83.19 89 GLY A CA 1
ATOM 696 C C . GLY A 1 89 ? -7.605 -3.530 4.191 1.00 83.19 89 GLY A C 1
ATOM 697 O O . GLY A 1 89 ? -7.091 -3.738 3.102 1.00 83.19 89 GLY A O 1
ATOM 698 N N . LEU A 1 90 ? -7.849 -4.525 5.052 1.00 81.19 90 LEU A N 1
ATOM 699 C CA . LEU A 1 90 ? -7.490 -5.925 4.786 1.00 81.19 90 LEU A CA 1
ATOM 700 C C . LEU A 1 90 ? -8.135 -6.471 3.505 1.00 81.19 90 LEU A C 1
ATOM 702 O O . LEU A 1 90 ? -7.463 -7.138 2.722 1.00 81.19 90 LEU A O 1
ATOM 706 N N . ALA A 1 91 ? -9.422 -6.196 3.278 1.00 86.31 91 ALA A N 1
ATOM 707 C CA . ALA A 1 91 ? -10.111 -6.624 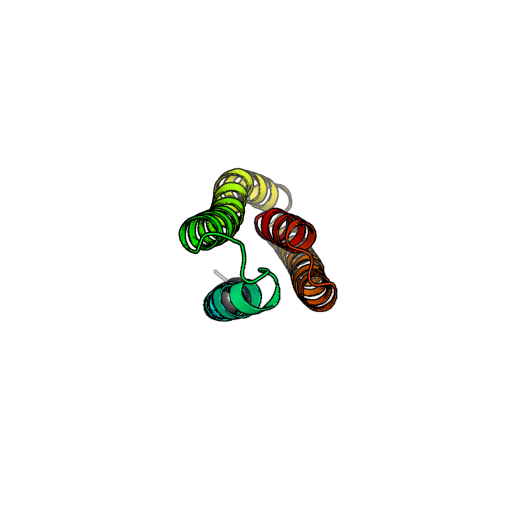2.063 1.00 86.31 91 ALA A CA 1
ATOM 708 C C . ALA A 1 91 ? -9.527 -5.950 0.807 1.00 86.31 91 ALA A C 1
ATOM 710 O O . ALA A 1 91 ? -9.317 -6.619 -0.207 1.00 86.31 91 ALA A O 1
ATOM 711 N N . GLY A 1 92 ? -9.212 -4.654 0.897 1.00 85.12 92 GLY A N 1
ATOM 712 C CA . GLY A 1 92 ? -8.520 -3.902 -0.148 1.00 85.12 92 GLY A CA 1
ATOM 713 C C . GLY A 1 92 ? -7.143 -4.488 -0.454 1.00 85.12 92 GLY A C 1
ATOM 714 O O . GLY A 1 92 ? -6.864 -4.805 -1.609 1.00 85.12 92 GLY A O 1
ATOM 715 N N . SER A 1 93 ? -6.323 -4.736 0.573 1.00 82.50 93 SER A N 1
ATOM 716 C CA . SER A 1 93 ? -4.999 -5.351 0.432 1.00 82.50 93 SER A CA 1
ATOM 717 C C . SER A 1 93 ? -5.075 -6.699 -0.279 1.00 82.50 93 SER A C 1
ATOM 719 O O . SER A 1 93 ? -4.302 -6.945 -1.201 1.00 82.50 93 SER A O 1
ATOM 721 N N . VAL A 1 94 ? -6.035 -7.563 0.076 1.00 85.06 94 VAL A N 1
ATOM 722 C CA . VAL A 1 94 ? -6.240 -8.846 -0.621 1.00 85.06 94 VAL A CA 1
ATOM 723 C C . VAL A 1 94 ? -6.541 -8.626 -2.105 1.00 85.06 94 VAL A C 1
ATOM 725 O O . VAL A 1 94 ? -5.932 -9.278 -2.952 1.00 85.06 94 VAL A O 1
ATOM 728 N N . GLY A 1 95 ? -7.432 -7.686 -2.432 1.00 86.94 95 GLY A N 1
ATOM 729 C CA . GLY A 1 95 ? -7.766 -7.350 -3.816 1.00 86.94 95 GLY A CA 1
ATOM 730 C C . GLY A 1 95 ? -6.563 -6.840 -4.612 1.00 86.94 95 GLY A C 1
ATOM 731 O O . GLY A 1 95 ? -6.312 -7.308 -5.723 1.00 86.94 95 GLY A O 1
ATOM 732 N N . PHE A 1 96 ? -5.775 -5.930 -4.039 1.00 86.06 96 PHE A N 1
ATOM 733 C CA . PHE A 1 96 ? -4.618 -5.354 -4.722 1.00 86.06 96 PHE A CA 1
ATOM 734 C C . PHE A 1 96 ? -3.435 -6.319 -4.830 1.00 86.06 96 PHE A C 1
ATOM 736 O O . PHE A 1 96 ? -2.768 -6.329 -5.863 1.00 86.06 96 PHE A O 1
ATOM 743 N N . TYR A 1 97 ? -3.202 -7.187 -3.842 1.00 83.69 97 TYR A N 1
ATOM 744 C CA . TYR A 1 97 ? -2.202 -8.251 -3.965 1.00 83.69 97 TYR A CA 1
ATOM 745 C C . TYR A 1 97 ? -2.616 -9.312 -4.991 1.00 83.69 97 TYR A C 1
ATOM 747 O O . TYR A 1 97 ? -1.774 -9.769 -5.764 1.00 83.69 97 TYR A O 1
ATOM 755 N N . ALA A 1 98 ? -3.904 -9.661 -5.069 1.00 85.81 98 ALA A N 1
ATOM 756 C CA . ALA A 1 98 ? -4.410 -10.530 -6.130 1.00 85.81 98 ALA A CA 1
ATOM 757 C C . ALA A 1 98 ? -4.234 -9.882 -7.513 1.00 85.81 98 ALA A C 1
ATOM 759 O O . ALA A 1 98 ? -3.761 -10.535 -8.445 1.00 85.81 98 ALA A O 1
ATOM 760 N N . LEU A 1 99 ? -4.528 -8.581 -7.633 1.00 86.12 99 LEU A N 1
ATOM 761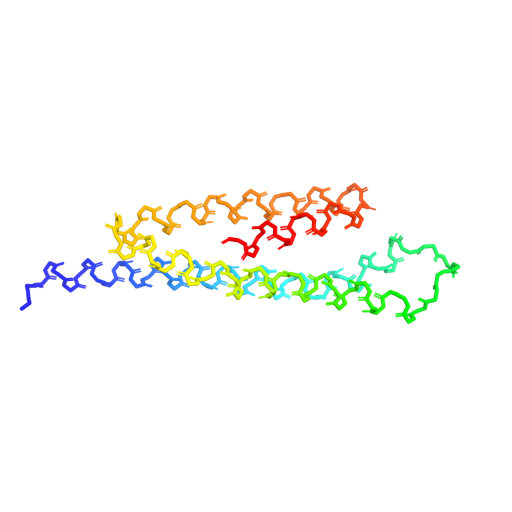 C CA . LEU A 1 99 ? -4.293 -7.818 -8.857 1.00 86.12 99 LEU A CA 1
ATOM 762 C C . LEU A 1 99 ? -2.803 -7.762 -9.216 1.00 86.12 99 LEU A C 1
ATOM 764 O O . LEU A 1 99 ? -2.466 -7.888 -10.386 1.00 86.12 99 LEU A O 1
ATOM 768 N N . PHE A 1 100 ? -1.910 -7.635 -8.233 1.00 82.50 100 PHE A N 1
ATOM 769 C CA . PHE A 1 100 ? -0.460 -7.674 -8.436 1.00 82.50 100 PHE A CA 1
ATOM 770 C C . PHE A 1 100 ? 0.005 -9.039 -8.972 1.00 82.50 100 PHE A C 1
ATOM 772 O O . PHE A 1 100 ? 0.805 -9.111 -9.909 1.00 82.50 100 PHE A O 1
ATOM 779 N N . GLY A 1 101 ? -0.532 -10.131 -8.421 1.00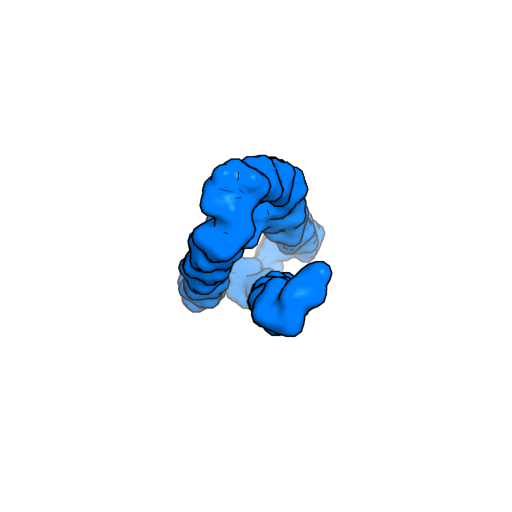 82.50 101 GLY A N 1
ATOM 780 C CA . GLY A 1 101 ? -0.298 -11.483 -8.929 1.00 82.50 101 GLY A CA 1
ATOM 781 C C . GLY A 1 101 ? -0.787 -11.645 -10.370 1.00 82.50 101 GLY A C 1
ATOM 782 O O . GLY A 1 101 ? -0.045 -12.112 -11.230 1.00 82.50 101 GLY A O 1
ATOM 783 N N . TRP A 1 102 ? -1.998 -11.174 -10.671 1.00 83.75 102 TRP A N 1
ATOM 784 C CA . TRP A 1 102 ? -2.548 -11.200 -12.029 1.00 83.75 102 TRP A CA 1
ATOM 785 C C . TRP A 1 102 ? -1.739 -10.342 -13.014 1.00 83.75 102 TRP A C 1
ATOM 787 O O . TRP A 1 102 ? -1.450 -10.773 -14.130 1.00 83.75 102 TRP A O 1
ATOM 797 N N . ALA A 1 103 ? -1.320 -9.148 -12.590 1.00 81.19 103 ALA A N 1
ATOM 798 C CA . ALA A 1 103 ? -0.486 -8.229 -13.362 1.00 81.19 103 ALA A CA 1
ATOM 799 C C . ALA A 1 103 ? 0.847 -8.866 -13.768 1.00 81.19 103 ALA A C 1
ATOM 801 O O . ALA A 1 103 ? 1.321 -8.666 -14.887 1.00 81.19 103 ALA A O 1
ATOM 802 N N . THR A 1 104 ? 1.410 -9.669 -12.864 1.00 74.06 104 THR A N 1
ATOM 803 C CA . THR A 1 104 ? 2.628 -10.437 -13.109 1.00 74.06 104 THR A CA 1
ATOM 804 C C . THR A 1 104 ? 2.412 -11.481 -14.206 1.00 74.06 104 THR A C 1
ATOM 806 O O . THR A 1 104 ? 3.211 -11.562 -15.135 1.00 74.06 104 THR A O 1
ATOM 809 N N . VAL A 1 105 ? 1.315 -12.246 -14.148 1.00 78.19 105 VAL A N 1
ATOM 810 C CA . VAL A 1 105 ? 0.994 -13.267 -15.165 1.00 78.19 105 VAL A CA 1
ATOM 811 C C . VAL A 1 105 ? 0.800 -12.632 -16.545 1.00 78.19 105 VAL A C 1
ATOM 813 O O . VAL A 1 105 ? 1.267 -13.168 -17.546 1.00 78.19 105 VAL A O 1
ATOM 816 N N . GLN A 1 106 ? 0.158 -11.463 -16.595 1.00 77.00 106 GLN A N 1
ATOM 817 C CA . GLN A 1 106 ? -0.106 -10.710 -17.827 1.00 77.00 106 GLN A CA 1
ATOM 818 C C . GLN A 1 106 ? 1.100 -9.912 -18.347 1.00 77.00 106 GLN A C 1
ATOM 820 O O . GLN A 1 106 ? 0.989 -9.241 -19.371 1.00 77.00 106 GLN A O 1
ATOM 825 N N . LYS A 1 107 ? 2.240 -9.943 -17.646 1.00 72.00 107 LYS A N 1
ATOM 826 C CA . LYS A 1 107 ? 3.459 -9.212 -18.013 1.00 72.00 107 LYS A CA 1
ATOM 827 C C . LYS A 1 107 ? 3.263 -7.704 -18.233 1.00 72.00 107 LYS A C 1
ATOM 829 O O . LYS A 1 107 ? 3.933 -7.096 -19.065 1.00 72.00 107 LYS A O 1
ATOM 834 N N . SER A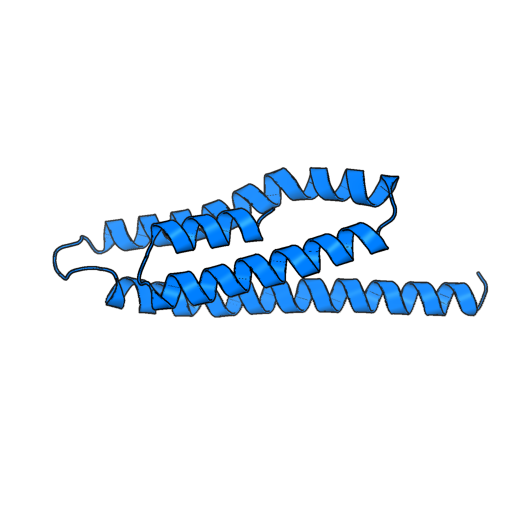 1 108 ? 2.331 -7.086 -17.504 1.00 76.88 108 SER A N 1
ATOM 835 C CA . SER A 1 108 ? 1.948 -5.687 -17.725 1.00 76.88 108 SER A CA 1
ATOM 836 C C . SER A 1 108 ? 2.465 -4.768 -16.619 1.00 76.88 108 SER A C 1
ATOM 838 O O . SER A 1 108 ? 1.963 -4.769 -15.493 1.00 76.88 108 SER A O 1
ATOM 840 N N . LEU A 1 109 ? 3.434 -3.915 -16.971 1.00 75.00 109 LEU A N 1
ATOM 841 C CA . LEU A 1 109 ? 3.985 -2.883 -16.085 1.00 75.00 109 LEU A CA 1
ATOM 842 C C . LEU A 1 109 ? 2.913 -1.908 -15.583 1.00 75.00 109 LEU A C 1
ATOM 844 O O . LEU A 1 109 ? 2.886 -1.573 -14.402 1.00 75.00 109 LEU A O 1
ATOM 848 N N . THR A 1 110 ? 1.987 -1.486 -16.445 1.00 78.62 110 THR A N 1
ATOM 849 C CA . THR A 1 110 ? 0.910 -0.562 -16.062 1.00 78.62 110 THR A CA 1
ATOM 850 C C . THR A 1 110 ? 0.005 -1.162 -14.990 1.00 78.62 110 THR A C 1
ATOM 852 O O . THR A 1 110 ? -0.330 -0.486 -14.019 1.00 78.62 110 THR A O 1
ATOM 855 N N . LEU A 1 111 ? -0.351 -2.444 -15.114 1.00 80.62 111 LEU A N 1
ATOM 856 C CA . LEU A 1 111 ? -1.152 -3.131 -14.100 1.00 80.62 111 LEU A CA 1
ATOM 857 C C . LEU A 1 111 ? -0.402 -3.284 -12.769 1.00 80.62 111 LEU A C 1
ATOM 859 O O . LEU A 1 111 ? -1.031 -3.186 -11.717 1.00 80.62 111 LEU A O 1
ATOM 863 N N . LEU A 1 112 ? 0.924 -3.458 -12.791 1.00 81.44 112 LEU A N 1
ATOM 864 C CA . LEU A 1 112 ? 1.736 -3.456 -11.568 1.00 81.44 112 LEU A CA 1
ATOM 865 C C . LEU A 1 112 ? 1.690 -2.093 -10.868 1.00 81.44 112 LEU A C 1
ATOM 867 O O . LEU A 1 112 ? 1.546 -2.047 -9.645 1.00 81.44 112 LEU A O 1
ATOM 871 N N . PHE A 1 113 ? 1.752 -0.992 -11.624 1.00 82.81 113 PHE A N 1
ATOM 872 C CA . PHE A 1 113 ? 1.583 0.358 -11.077 1.00 82.81 113 PHE A CA 1
ATOM 873 C C . PHE A 1 113 ? 0.200 0.551 -10.459 1.00 82.81 113 PHE A C 1
ATOM 875 O O . PHE A 1 113 ? 0.107 1.026 -9.330 1.00 82.81 113 PHE A O 1
ATOM 882 N N . VAL A 1 114 ? -0.868 0.135 -11.145 1.00 85.81 114 VAL A N 1
ATOM 883 C CA . VAL A 1 114 ? -2.240 0.227 -10.619 1.00 85.81 114 VAL A CA 1
ATOM 884 C C . VAL A 1 114 ? -2.387 -0.581 -9.330 1.00 85.81 114 VAL A C 1
ATOM 886 O O . VAL A 1 114 ? -2.897 -0.062 -8.338 1.00 85.81 114 VAL A O 1
ATOM 889 N N . ALA A 1 115 ? -1.887 -1.818 -9.309 1.00 85.75 115 ALA A N 1
ATOM 890 C CA . ALA A 1 115 ? -1.920 -2.663 -8.121 1.00 85.75 115 ALA A CA 1
ATOM 891 C C . ALA A 1 115 ? -1.133 -2.047 -6.954 1.00 85.75 115 ALA A C 1
ATOM 893 O O . ALA A 1 115 ? -1.589 -2.096 -5.814 1.00 85.75 115 ALA A O 1
ATOM 894 N N . ARG A 1 116 ? 0.023 -1.424 -7.221 1.00 83.94 116 ARG A N 1
ATOM 895 C CA . ARG A 1 116 ? 0.843 -0.779 -6.184 1.00 83.94 116 ARG A CA 1
ATOM 896 C C . ARG A 1 116 ? 0.266 0.524 -5.662 1.00 83.94 116 ARG A C 1
ATOM 898 O O . ARG A 1 116 ? 0.325 0.750 -4.460 1.00 83.94 116 ARG A O 1
ATOM 905 N N . ILE A 1 117 ? -0.275 1.365 -6.533 1.00 87.06 117 ILE A N 1
ATOM 906 C CA . ILE A 1 117 ? -0.957 2.596 -6.128 1.00 87.06 117 ILE A CA 1
ATOM 907 C C . ILE A 1 117 ? -2.157 2.234 -5.258 1.00 87.06 117 ILE A C 1
ATOM 909 O O . ILE A 1 117 ? -2.295 2.779 -4.171 1.00 87.06 117 ILE A O 1
ATOM 913 N N . GLY A 1 118 ? -2.958 1.262 -5.697 1.00 84.81 118 GLY A N 1
ATOM 914 C CA . GLY A 1 118 ? -4.111 0.782 -4.949 1.00 84.81 118 GLY A CA 1
ATOM 915 C C . GLY A 1 118 ? -3.751 0.188 -3.589 1.00 84.81 118 GLY A C 1
ATOM 916 O O . GLY A 1 118 ? -4.364 0.549 -2.597 1.00 84.81 118 GLY A O 1
ATOM 917 N N . ALA A 1 119 ? -2.712 -0.651 -3.514 1.00 83.12 119 ALA A N 1
ATOM 918 C CA . ALA A 1 119 ? -2.254 -1.222 -2.244 1.00 83.12 119 ALA A CA 1
ATOM 919 C C . ALA A 1 119 ? -1.728 -0.171 -1.248 1.00 83.12 119 ALA A C 1
ATOM 921 O O . ALA A 1 119 ? -1.662 -0.449 -0.055 1.00 83.12 119 ALA A O 1
ATOM 922 N N . GLY A 1 120 ? -1.296 0.999 -1.731 1.00 78.75 120 GLY A N 1
ATOM 923 C CA . GLY A 1 120 ? -0.840 2.102 -0.885 1.00 78.75 120 GLY A CA 1
ATOM 924 C C . GLY A 1 120 ? -1.970 2.990 -0.356 1.00 78.75 120 GLY A C 1
ATOM 925 O O . GLY A 1 120 ? -1.689 3.879 0.443 1.00 78.75 120 GLY A O 1
ATOM 926 N N . ILE A 1 121 ? -3.211 2.791 -0.809 1.00 83.44 121 ILE A N 1
ATOM 927 C CA . ILE A 1 121 ? -4.403 3.515 -0.343 1.00 83.44 121 ILE A CA 1
ATOM 928 C C . ILE A 1 121 ? -5.011 2.755 0.822 1.00 83.44 121 ILE A C 1
ATOM 930 O O . ILE A 1 121 ? -5.139 3.396 1.884 1.00 83.44 121 ILE A O 1
#